Protein AF-A0A842Y9Y4-F1 (afdb_monomer_lite)

Radius of gyration: 20.5 Å; chains: 1; bounding box: 51×56×55 Å

Sequence (143 aa):
MNRKGGEERKDNGAFKPGEVLESRIELWNRNTGEITFPKTKGKYNRWTRRHIPGAPKTMKLTGNTSEMLRHYVGNRKKGHIFINGRTGKRLTLRHFEKMIDKWARLLNIQRRQSIKPSGREYHLITLMGLREAGERHHDRQWR

Foldseek 3Di:
DDPDPPPPPPPPPDDDPVQLLQWKLQQADLVQQKGKGFQPFADQDPVVNDTDGDDIDIDHDDPVRSVVLCVQCPPPRIDTSAADPVPRHGDDPVNVVVVCVVVCVVVVQWDQPDAPPVRHGDDTDSDCVVVVVVVVVVVVVPD

pLDDT: mean 71.7, std 19.47, range [30.89, 92.94]

Secondary structure (DSSP, 8-state):
------------SPPPHHHHHH-BGGGB-TTT-EEEE------EETTTTEEPPPPPEEEEPPHHHHHHHHHHHTT--SSBSSB-TTT-PBPPHHHHHHHHHHHHHHTTSB----B-TTSPBP---B-THHHHHHHHHHHTT--

Structure (mmCIF, N/CA/C/O backbone):
data_AF-A0A842Y9Y4-F1
#
_entry.id   AF-A0A842Y9Y4-F1
#
loop_
_atom_site.group_PDB
_atom_site.id
_atom_site.type_symbol
_atom_site.label_atom_id
_atom_site.label_alt_id
_atom_site.label_comp_id
_atom_site.label_asym_id
_atom_site.label_entity_id
_atom_site.label_seq_id
_atom_site.pdbx_PDB_ins_code
_atom_site.Cartn_x
_atom_site.Cartn_y
_atom_site.Cartn_z
_atom_site.occupancy
_atom_site.B_iso_or_equiv
_atom_site.auth_seq_id
_atom_site.auth_comp_id
_atom_site.auth_asym_id
_atom_site.auth_atom_id
_atom_site.pdbx_PDB_model_num
ATOM 1 N N . MET A 1 1 ? -5.047 44.466 -18.190 1.00 34.88 1 MET A N 1
ATOM 2 C CA . MET A 1 1 ? -4.249 43.554 -19.037 1.00 34.88 1 MET A CA 1
ATOM 3 C C . MET A 1 1 ? -3.639 42.442 -18.182 1.00 34.88 1 MET A C 1
ATOM 5 O O . MET A 1 1 ? -2.849 42.719 -17.294 1.00 34.88 1 MET A O 1
ATOM 9 N N . ASN A 1 2 ? -4.117 41.217 -18.422 1.00 33.06 2 ASN A N 1
ATOM 10 C CA . ASN A 1 2 ? -3.575 39.881 -18.131 1.00 33.06 2 ASN A CA 1
ATOM 11 C C . ASN A 1 2 ? -2.810 39.617 -16.821 1.00 33.06 2 ASN A C 1
ATOM 13 O O . ASN A 1 2 ? -1.581 39.564 -16.788 1.00 33.06 2 ASN A O 1
ATOM 17 N N . ARG A 1 3 ? -3.565 39.233 -15.780 1.00 34.19 3 ARG A N 1
ATOM 18 C CA . ARG A 1 3 ? -3.077 38.286 -14.767 1.00 34.19 3 ARG A CA 1
ATOM 19 C C . ARG A 1 3 ? -2.948 36.927 -15.454 1.00 34.19 3 ARG A C 1
ATOM 21 O O . ARG A 1 3 ? -3.959 36.337 -15.822 1.00 34.19 3 ARG A O 1
ATOM 28 N N . LYS A 1 4 ? -1.714 36.466 -15.677 1.00 37.62 4 LYS A N 1
ATOM 29 C CA . LYS A 1 4 ? -1.442 35.101 -16.141 1.00 37.62 4 LYS A CA 1
ATOM 30 C C . LYS A 1 4 ? -2.146 34.141 -15.185 1.00 37.62 4 LYS A C 1
ATOM 32 O O . LYS A 1 4 ? -1.791 34.082 -14.009 1.00 37.62 4 LYS A O 1
ATOM 37 N N . GLY A 1 5 ? -3.173 33.465 -15.698 1.00 31.50 5 GLY A N 1
ATOM 38 C CA . GLY A 1 5 ? -3.845 32.375 -15.015 1.00 31.50 5 GLY A CA 1
ATOM 39 C C . GLY A 1 5 ? -2.788 31.363 -14.619 1.00 31.50 5 GLY A C 1
ATOM 40 O O . GLY A 1 5 ? -2.167 30.739 -15.477 1.00 31.50 5 GLY A O 1
ATOM 41 N N . GLY A 1 6 ? -2.537 31.271 -13.315 1.00 30.89 6 GLY A N 1
ATOM 42 C CA . GLY A 1 6 ? -1.885 30.111 -12.749 1.00 30.89 6 GLY A CA 1
ATOM 43 C C . GLY A 1 6 ? -2.806 28.953 -13.063 1.00 30.89 6 GLY A C 1
ATOM 44 O O . GLY A 1 6 ? -3.870 28.839 -12.464 1.00 30.89 6 GLY A O 1
ATOM 45 N N . GLU A 1 7 ? -2.436 28.182 -14.076 1.00 33.56 7 GLU A N 1
ATOM 46 C CA . GLU A 1 7 ? -3.054 26.910 -14.384 1.00 33.56 7 GLU A CA 1
ATOM 47 C C . GLU A 1 7 ? -2.925 26.075 -13.111 1.00 33.56 7 GLU A C 1
ATOM 49 O O . GLU A 1 7 ? -1.849 25.589 -12.748 1.00 33.56 7 GLU A O 1
ATOM 54 N N . GLU A 1 8 ? -4.012 26.057 -12.345 1.00 36.16 8 GLU A N 1
ATOM 55 C CA . GLU A 1 8 ? -4.176 25.239 -11.167 1.00 36.16 8 GLU A CA 1
ATOM 56 C C . GLU A 1 8 ? -4.026 23.818 -11.688 1.00 36.16 8 GLU A C 1
ATOM 58 O O . GLU A 1 8 ? -4.931 23.272 -12.322 1.00 36.16 8 GLU A O 1
ATOM 63 N N . ARG A 1 9 ? -2.818 23.256 -11.544 1.00 33.16 9 ARG A N 1
ATOM 64 C CA . ARG A 1 9 ? -2.580 21.845 -11.809 1.00 33.16 9 ARG A CA 1
ATOM 65 C C . ARG A 1 9 ? -3.596 21.127 -10.947 1.00 33.16 9 ARG A C 1
ATOM 67 O O . ARG A 1 9 ? -3.403 21.023 -9.739 1.00 33.16 9 ARG A O 1
ATOM 74 N N . LYS A 1 10 ? -4.693 20.684 -11.564 1.00 34.09 10 LYS A N 1
ATOM 75 C CA . LYS A 1 10 ? -5.596 19.711 -10.975 1.00 34.09 10 LYS A CA 1
ATOM 76 C C . LYS A 1 10 ? -4.674 18.579 -10.571 1.00 34.09 10 LYS A C 1
ATOM 78 O O . LYS A 1 10 ? -4.112 17.911 -11.437 1.00 34.09 10 LYS A O 1
ATOM 83 N N . ASP A 1 11 ? -4.413 18.468 -9.273 1.00 38.53 11 ASP A N 1
ATOM 84 C CA . ASP A 1 11 ? -3.665 17.363 -8.706 1.00 38.53 11 ASP A CA 1
ATOM 85 C C . ASP A 1 11 ? -4.426 16.118 -9.154 1.00 38.53 11 ASP A C 1
ATOM 87 O O . ASP A 1 11 ? -5.480 15.794 -8.600 1.00 38.53 11 ASP A O 1
ATOM 91 N N . ASN A 1 12 ? -3.952 15.483 -10.233 1.00 37.78 12 ASN A N 1
ATOM 92 C CA . ASN A 1 12 ? -4.495 14.231 -10.730 1.00 37.78 12 ASN A CA 1
ATOM 93 C C . ASN A 1 12 ? -4.652 13.339 -9.504 1.00 37.78 12 ASN A C 1
ATOM 95 O O . ASN A 1 12 ? -3.680 13.147 -8.776 1.00 37.78 12 ASN A O 1
ATOM 99 N N . GLY A 1 13 ? -5.876 12.878 -9.234 1.00 50.28 13 GLY A N 1
ATOM 100 C CA . GLY A 1 13 ? -6.333 12.374 -7.933 1.00 50.28 13 GLY A CA 1
ATOM 101 C C . GLY A 1 13 ? -5.577 11.181 -7.329 1.00 50.28 13 GLY A C 1
ATOM 102 O O . GLY A 1 13 ? -6.023 10.652 -6.313 1.00 50.28 13 GLY A O 1
ATOM 103 N N . ALA A 1 14 ? -4.446 10.777 -7.901 1.00 61.03 14 ALA A N 1
ATOM 104 C CA . ALA A 1 14 ? -3.538 9.749 -7.432 1.00 61.03 14 ALA A CA 1
ATOM 105 C C . ALA A 1 14 ? -2.878 10.110 -6.088 1.00 61.03 14 ALA A C 1
ATOM 107 O O . ALA A 1 14 ? -2.394 11.221 -5.867 1.00 61.03 14 ALA A O 1
ATOM 108 N N . PHE A 1 15 ? -2.851 9.139 -5.177 1.00 71.31 15 PHE A N 1
ATOM 109 C CA . PHE A 1 15 ? -2.163 9.254 -3.893 1.00 71.31 15 PHE A CA 1
ATOM 110 C C . PHE A 1 15 ? -0.665 9.088 -4.064 1.00 71.31 15 PHE A C 1
ATOM 112 O O . PHE A 1 15 ? -0.196 8.295 -4.886 1.00 71.31 15 PHE A O 1
ATOM 119 N N . LYS A 1 16 ? 0.101 9.780 -3.218 1.00 77.19 16 LYS A N 1
ATOM 120 C CA . LYS A 1 16 ? 1.533 9.516 -3.144 1.00 77.19 16 LYS A CA 1
ATOM 121 C C . LYS A 1 16 ? 1.736 8.126 -2.534 1.00 77.19 16 LYS A C 1
ATOM 123 O O . LYS A 1 16 ? 1.064 7.799 -1.555 1.00 77.19 16 LYS A O 1
ATOM 128 N N . PRO A 1 17 ? 2.699 7.326 -3.023 1.00 80.12 17 PRO A N 1
ATOM 129 C CA . PRO A 1 17 ? 2.961 5.992 -2.483 1.00 80.12 17 PRO A CA 1
ATOM 130 C C . PRO A 1 17 ? 3.120 5.959 -0.957 1.00 80.12 17 PRO A C 1
ATOM 132 O O . PRO A 1 17 ? 2.623 5.050 -0.302 1.00 80.12 17 PRO A O 1
ATOM 135 N N . GLY A 1 18 ? 3.748 6.983 -0.369 1.00 79.69 18 GLY A N 1
ATOM 136 C CA . GLY A 1 18 ? 3.877 7.104 1.086 1.00 79.69 18 GLY A CA 1
ATOM 137 C C . GLY A 1 18 ? 2.537 7.198 1.827 1.00 79.69 18 GLY A C 1
ATOM 138 O O . GLY A 1 18 ? 2.372 6.535 2.844 1.00 79.69 18 GLY A O 1
ATOM 139 N N . GLU A 1 19 ? 1.572 7.952 1.291 1.00 80.38 19 GLU A N 1
ATOM 140 C CA . GLU A 1 19 ? 0.228 8.090 1.874 1.00 80.38 19 GLU A CA 1
ATOM 141 C C . GLU A 1 19 ? -0.525 6.755 1.802 1.00 80.38 19 GLU A C 1
ATOM 143 O O . GLU A 1 19 ? -1.135 6.324 2.778 1.00 80.38 19 GLU A O 1
ATOM 148 N N . VAL A 1 20 ? -0.408 6.042 0.675 1.00 84.94 20 VAL A N 1
ATOM 149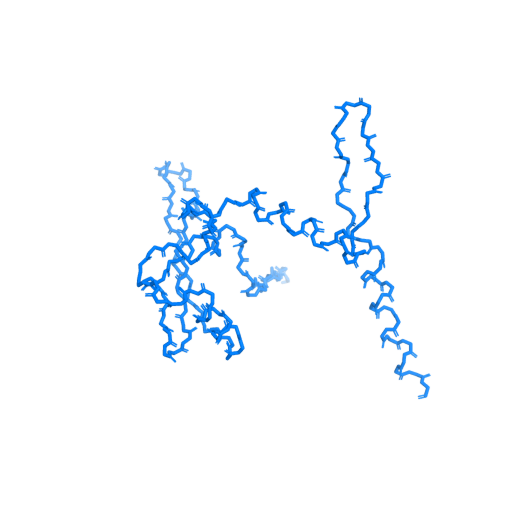 C CA . VAL A 1 20 ? -1.025 4.719 0.493 1.00 84.94 20 VAL A CA 1
ATOM 150 C C . VAL A 1 20 ? -0.477 3.709 1.500 1.00 84.94 20 VAL A C 1
ATOM 152 O O . VAL A 1 20 ? -1.248 2.991 2.135 1.00 84.94 20 VAL A O 1
ATOM 155 N N . LEU A 1 21 ? 0.841 3.674 1.703 1.00 88.19 21 LEU A N 1
ATOM 156 C CA . LEU A 1 21 ? 1.483 2.753 2.648 1.00 88.19 21 LEU A CA 1
ATOM 157 C C . LEU A 1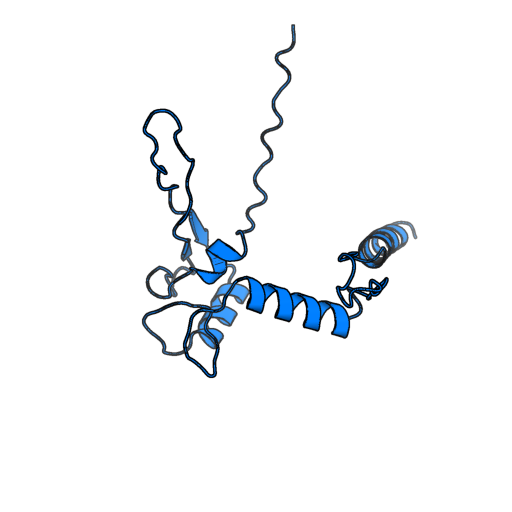 21 ? 1.174 3.078 4.120 1.00 88.19 21 LEU A C 1
ATOM 159 O O . LEU A 1 21 ? 1.318 2.215 4.987 1.00 88.19 21 LEU A O 1
ATOM 163 N N . GLU A 1 22 ? 0.735 4.302 4.409 1.00 87.56 22 GLU A N 1
ATOM 164 C CA . GLU A 1 22 ? 0.295 4.744 5.738 1.00 87.56 22 GLU A CA 1
ATOM 165 C C . GLU A 1 22 ? -1.175 4.452 6.034 1.00 87.56 22 GLU A C 1
ATOM 167 O O . GLU A 1 22 ? -1.603 4.568 7.183 1.00 87.56 22 GLU A O 1
ATOM 172 N N . SER A 1 23 ? -1.926 4.001 5.030 1.00 88.88 23 SER A N 1
ATOM 173 C CA . SER A 1 23 ? -3.335 3.650 5.177 1.00 88.88 23 SER A CA 1
ATOM 174 C C . SER A 1 23 ? -3.552 2.586 6.237 1.00 88.88 23 SER A C 1
ATOM 176 O O . SER A 1 23 ? -2.868 1.553 6.278 1.00 88.88 23 SER A O 1
ATOM 178 N N . ARG A 1 24 ? -4.575 2.810 7.056 1.00 91.50 24 ARG A N 1
ATOM 179 C CA . ARG A 1 24 ? -4.976 1.899 8.121 1.00 91.50 24 ARG A CA 1
ATOM 180 C C . ARG A 1 24 ? -6.336 1.299 7.838 1.00 91.50 24 ARG A C 1
ATOM 182 O O . ARG A 1 24 ? -7.199 1.949 7.258 1.00 91.50 24 ARG A O 1
ATOM 189 N N . ILE A 1 25 ? -6.520 0.066 8.295 1.00 92.50 25 ILE A N 1
ATOM 190 C CA . ILE A 1 25 ? -7.778 -0.666 8.141 1.00 92.50 25 ILE A CA 1
ATOM 191 C C . ILE A 1 25 ? -8.913 0.060 8.873 1.00 92.50 25 ILE A C 1
ATOM 193 O O . ILE A 1 25 ? -10.034 0.063 8.381 1.00 92.50 25 ILE A O 1
ATOM 197 N N . GLU A 1 26 ? -8.624 0.717 10.002 1.00 92.94 26 GLU A N 1
ATOM 198 C CA . GLU A 1 26 ? -9.640 1.457 10.766 1.00 92.94 26 GLU A CA 1
ATOM 199 C C . GLU A 1 26 ? -10.189 2.679 10.017 1.00 92.94 26 GLU A C 1
ATOM 201 O O . GLU A 1 26 ? -11.284 3.143 10.310 1.00 92.94 26 GLU A O 1
ATOM 206 N N . LEU A 1 27 ? -9.428 3.203 9.054 1.00 91.00 27 LEU A N 1
ATOM 207 C CA . LEU A 1 27 ? -9.793 4.379 8.266 1.00 91.00 27 LEU A CA 1
ATOM 208 C C . LEU A 1 27 ? -10.462 4.005 6.939 1.00 91.00 27 LEU A C 1
ATOM 210 O O . LEU A 1 27 ? -10.656 4.867 6.083 1.00 91.00 27 LEU A O 1
ATOM 214 N N . TRP A 1 28 ? -10.790 2.725 6.752 1.00 92.75 28 TRP A N 1
ATOM 215 C CA . TRP A 1 28 ? -11.442 2.212 5.559 1.00 92.75 28 TRP A CA 1
ATOM 216 C C . TRP A 1 28 ? -12.818 1.630 5.889 1.00 92.75 28 TRP A C 1
ATOM 218 O O . TRP A 1 28 ? -12.951 0.611 6.571 1.00 92.75 28 TRP A O 1
ATOM 228 N N . ASN A 1 29 ? -13.853 2.257 5.340 1.00 91.19 29 ASN A N 1
ATOM 229 C CA . ASN A 1 29 ? -15.211 1.751 5.364 1.00 91.19 29 ASN A CA 1
ATOM 230 C C . ASN A 1 29 ? -15.386 0.691 4.265 1.00 91.19 29 ASN A C 1
ATOM 232 O O . ASN A 1 29 ? -15.478 0.993 3.075 1.00 91.19 29 ASN A O 1
ATOM 236 N N . ARG A 1 30 ? -15.454 -0.579 4.674 1.00 88.19 30 ARG A N 1
ATOM 237 C CA . ARG A 1 30 ? -15.573 -1.730 3.760 1.00 88.19 30 ARG A CA 1
ATOM 238 C C . ARG A 1 30 ? -16.909 -1.807 3.025 1.00 88.19 30 ARG A C 1
ATOM 240 O O . ARG A 1 30 ? -16.970 -2.463 1.984 1.00 88.19 30 ARG A O 1
ATOM 247 N N . ASN A 1 31 ? -17.946 -1.179 3.576 1.00 87.81 31 ASN A N 1
ATOM 248 C CA . ASN A 1 31 ? -19.298 -1.211 3.029 1.00 87.81 31 ASN A CA 1
ATOM 249 C C . ASN A 1 31 ? -19.446 -0.143 1.945 1.00 87.81 31 ASN A C 1
ATOM 251 O O . ASN A 1 31 ? -19.875 -0.447 0.837 1.00 87.81 31 ASN A O 1
ATOM 255 N N . THR A 1 32 ? -19.023 1.092 2.237 1.00 88.38 32 THR A N 1
ATOM 256 C CA . THR A 1 32 ? -19.105 2.207 1.276 1.00 88.38 32 THR A CA 1
ATOM 257 C C . THR A 1 32 ? -17.931 2.238 0.296 1.00 88.38 32 THR A C 1
ATOM 259 O O . THR A 1 32 ? -18.027 2.857 -0.764 1.00 88.38 32 THR A O 1
ATOM 262 N N . GLY A 1 33 ? -16.828 1.556 0.625 1.00 87.38 33 GLY A N 1
ATOM 263 C CA . GLY A 1 33 ? -15.578 1.595 -0.132 1.00 87.38 33 GLY A CA 1
ATOM 264 C C . GLY A 1 33 ? -14.764 2.867 0.112 1.00 87.38 33 GLY A C 1
ATOM 265 O O . GLY A 1 33 ? -13.793 3.103 -0.601 1.00 87.38 33 GLY A O 1
ATOM 266 N N . GLU A 1 34 ? -15.140 3.697 1.083 1.00 91.31 34 GLU A N 1
ATOM 267 C CA . GLU A 1 34 ? -14.449 4.951 1.379 1.00 91.31 34 GLU A CA 1
ATOM 268 C C . GLU A 1 34 ? -13.237 4.721 2.269 1.00 91.31 34 GLU A C 1
ATOM 270 O O . GLU A 1 34 ? -13.324 4.080 3.314 1.00 91.31 34 GLU A O 1
ATOM 275 N N . ILE A 1 35 ? -12.099 5.270 1.868 1.00 89.81 35 ILE A N 1
ATOM 276 C CA . ILE A 1 35 ? -10.847 5.194 2.609 1.00 89.81 35 ILE A CA 1
ATOM 277 C C . ILE A 1 35 ? -10.322 6.600 2.887 1.00 89.81 35 ILE A C 1
ATOM 279 O O . ILE A 1 35 ? -10.276 7.458 2.001 1.00 89.81 35 ILE A O 1
ATOM 283 N N . THR A 1 36 ? -9.923 6.826 4.134 1.00 88.44 36 THR A N 1
ATOM 284 C CA . THR A 1 36 ? -9.340 8.083 4.597 1.00 88.44 36 THR A CA 1
ATOM 285 C C . THR A 1 36 ? -7.843 7.910 4.796 1.00 88.44 36 THR A C 1
ATOM 287 O O . THR A 1 36 ? -7.386 7.084 5.586 1.00 88.44 36 THR A O 1
ATOM 290 N N . PHE A 1 37 ? -7.067 8.722 4.090 1.00 83.44 37 PHE A N 1
ATOM 291 C CA . PHE A 1 37 ? -5.617 8.732 4.174 1.00 83.44 37 PHE A CA 1
ATOM 292 C C . PHE A 1 37 ? -5.168 9.871 5.097 1.00 83.44 37 PHE A C 1
ATOM 294 O O . PHE A 1 37 ? -5.474 11.041 4.827 1.00 83.44 37 PHE A O 1
ATOM 301 N N . PRO A 1 38 ? -4.439 9.567 6.183 1.00 74.56 38 PRO A N 1
ATOM 302 C CA . PRO A 1 38 ? -3.879 10.600 7.039 1.00 74.56 38 PRO A CA 1
ATOM 303 C C . PRO A 1 38 ? -2.741 11.315 6.298 1.00 74.56 38 PRO A C 1
ATOM 305 O O . PRO A 1 38 ? -1.812 10.674 5.810 1.00 74.56 38 PRO A O 1
ATOM 308 N N . LYS A 1 39 ? -2.773 12.651 6.224 1.00 71.25 39 LYS A N 1
ATOM 309 C CA . LYS A 1 39 ? -1.631 13.429 5.719 1.00 71.25 39 LYS A CA 1
ATOM 310 C C . LYS A 1 39 ? -0.599 13.594 6.831 1.00 71.25 39 LYS A C 1
ATOM 312 O O . LYS A 1 39 ? -0.769 14.409 7.732 1.00 71.25 39 LYS A O 1
ATOM 317 N N . THR A 1 40 ? 0.501 12.852 6.753 1.00 59.66 40 THR A N 1
ATOM 318 C CA . THR A 1 40 ? 1.580 12.897 7.757 1.00 59.66 40 THR A CA 1
ATOM 319 C C . THR A 1 40 ? 2.533 14.080 7.607 1.00 59.66 40 THR A C 1
ATOM 321 O O . THR A 1 40 ? 3.168 14.474 8.582 1.00 59.66 40 THR A O 1
ATOM 324 N N . LYS A 1 41 ? 2.627 14.699 6.424 1.00 61.66 41 LYS A N 1
ATOM 325 C CA . LYS A 1 41 ? 3.445 15.904 6.206 1.00 61.66 41 LYS A CA 1
ATOM 326 C C . LYS A 1 41 ? 2.612 17.015 5.589 1.00 61.66 41 LYS A C 1
ATOM 328 O O . LYS A 1 41 ? 2.285 16.963 4.406 1.00 61.66 41 LYS A O 1
ATOM 333 N N . GLY A 1 42 ? 2.294 18.033 6.380 1.00 64.94 42 GLY A N 1
ATOM 334 C CA . GLY A 1 42 ? 1.800 19.293 5.837 1.00 64.94 42 GLY A CA 1
ATOM 335 C C . GLY A 1 42 ? 2.888 20.366 5.772 1.00 64.94 42 GLY A C 1
ATOM 336 O O . GLY A 1 42 ? 4.081 20.102 5.976 1.00 64.94 42 GLY A O 1
ATOM 337 N N . LYS A 1 43 ? 2.478 21.574 5.385 1.00 73.25 43 LYS A N 1
ATOM 338 C CA . LYS A 1 43 ? 3.377 22.672 5.020 1.00 73.25 43 LYS A CA 1
ATOM 339 C C . LYS A 1 43 ? 4.220 23.085 6.229 1.00 73.25 43 LYS A C 1
ATOM 341 O O . LYS A 1 43 ? 3.685 23.331 7.310 1.00 73.25 43 LYS A O 1
ATOM 346 N N . TYR A 1 44 ? 5.537 23.166 6.046 1.00 80.56 44 TYR A N 1
ATOM 347 C CA . TYR A 1 44 ? 6.404 23.767 7.055 1.00 80.56 44 TYR A CA 1
ATOM 348 C C . TYR A 1 44 ? 6.147 25.272 7.086 1.00 80.56 44 TYR A C 1
ATOM 350 O O . TYR A 1 44 ? 6.314 25.959 6.075 1.00 80.56 44 TYR A O 1
ATOM 358 N N . ASN A 1 45 ? 5.725 25.781 8.236 1.00 82.81 45 ASN A N 1
ATOM 359 C CA . ASN A 1 45 ? 5.556 27.204 8.449 1.00 82.81 45 ASN A CA 1
ATOM 360 C C . ASN A 1 45 ? 6.855 27.766 9.043 1.00 82.81 45 ASN A C 1
ATOM 362 O O . ASN A 1 45 ? 7.174 27.517 10.205 1.00 82.81 45 ASN A O 1
ATOM 366 N N . ARG A 1 46 ? 7.589 28.546 8.236 1.00 85.31 46 ARG A N 1
ATOM 367 C CA . ARG A 1 46 ? 8.869 29.157 8.631 1.00 85.31 46 ARG A CA 1
ATOM 368 C C . ARG A 1 46 ? 8.736 30.128 9.807 1.00 85.31 46 ARG A C 1
ATOM 370 O O . ARG A 1 46 ? 9.644 30.167 10.628 1.00 85.31 46 ARG A O 1
ATOM 377 N N . TRP A 1 47 ? 7.623 30.854 9.914 1.00 83.62 47 TRP A N 1
ATOM 378 C CA . TRP A 1 47 ? 7.401 31.840 10.979 1.00 83.62 47 TRP A CA 1
ATOM 379 C C . TRP A 1 47 ? 7.164 31.182 12.336 1.00 83.62 47 TRP A C 1
ATOM 381 O O . TRP A 1 47 ? 7.738 31.589 13.336 1.00 83.62 47 TRP A O 1
ATOM 391 N N . THR A 1 48 ? 6.373 30.110 12.359 1.00 85.94 48 THR A N 1
ATOM 392 C CA . THR A 1 48 ? 6.090 29.362 13.602 1.00 85.94 48 THR A CA 1
ATOM 393 C C . THR A 1 48 ? 7.095 28.242 13.887 1.00 85.94 48 THR A C 1
ATOM 395 O O . THR A 1 48 ? 6.997 27.589 14.921 1.00 85.94 48 THR A O 1
ATOM 398 N N . ARG A 1 49 ? 8.036 27.983 12.962 1.00 82.81 49 ARG A N 1
ATOM 399 C CA . ARG A 1 49 ? 8.978 26.845 12.969 1.00 82.81 49 ARG A CA 1
ATOM 400 C C . ARG A 1 49 ? 8.310 25.484 13.218 1.00 82.81 49 ARG A C 1
ATOM 402 O O . ARG A 1 49 ? 8.904 24.583 13.804 1.00 82.81 49 ARG A O 1
ATOM 409 N N . ARG A 1 50 ? 7.060 25.320 12.775 1.00 80.75 50 ARG A N 1
ATOM 410 C CA . ARG A 1 50 ? 6.251 24.109 12.978 1.00 80.75 50 ARG A CA 1
ATOM 411 C C . ARG A 1 50 ? 5.726 23.575 11.652 1.00 80.75 50 ARG A C 1
ATOM 413 O O . ARG A 1 50 ? 5.455 24.329 10.716 1.00 80.75 50 ARG A O 1
ATOM 420 N N . HIS A 1 51 ? 5.554 22.258 11.579 1.00 75.06 51 HIS A N 1
ATOM 421 C CA . HIS A 1 51 ? 4.776 21.641 10.511 1.00 75.06 51 HIS A CA 1
ATOM 422 C C . HIS A 1 51 ? 3.291 21.789 10.823 1.00 75.06 51 HIS A C 1
ATOM 424 O O . HIS A 1 51 ? 2.826 21.335 11.865 1.00 75.06 51 HIS A O 1
ATOM 430 N N . ILE A 1 52 ? 2.549 22.407 9.909 1.00 76.75 52 ILE A N 1
ATOM 431 C CA . ILE A 1 52 ? 1.089 22.424 9.972 1.00 76.75 52 ILE A CA 1
ATOM 432 C C . ILE A 1 52 ? 0.622 21.078 9.414 1.00 76.75 52 ILE A C 1
ATOM 434 O O . ILE A 1 52 ? 0.994 20.776 8.279 1.00 76.75 52 ILE A O 1
ATOM 438 N N . PRO A 1 53 ? -0.131 20.249 10.158 1.00 68.94 53 PRO A N 1
ATOM 439 C CA . PRO A 1 53 ? -0.650 18.991 9.632 1.00 68.94 53 PRO A CA 1
ATOM 440 C C . PRO A 1 53 ? -1.574 19.262 8.441 1.00 68.94 53 PRO A C 1
ATOM 442 O O . PRO A 1 53 ? -2.371 20.198 8.446 1.00 68.94 53 PRO A O 1
ATOM 445 N N . GLY A 1 54 ? -1.423 18.474 7.377 1.00 72.38 54 GLY A N 1
ATOM 446 C CA . GLY A 1 54 ? -2.298 18.591 6.215 1.00 72.38 54 GLY A CA 1
ATOM 447 C C . GLY A 1 54 ? -3.673 18.003 6.516 1.00 72.38 54 GLY A C 1
ATOM 448 O O . GLY A 1 54 ? -3.771 17.038 7.271 1.00 72.38 54 GLY A O 1
ATOM 449 N N . ALA A 1 55 ? -4.721 18.544 5.893 1.00 78.00 55 ALA A N 1
ATOM 450 C CA . ALA A 1 55 ? -6.049 17.946 5.978 1.00 78.00 55 ALA A CA 1
ATOM 451 C C . ALA A 1 55 ? -6.017 16.497 5.443 1.00 78.00 55 ALA A C 1
ATOM 453 O O . ALA A 1 55 ? -5.391 16.257 4.399 1.00 78.00 55 ALA A O 1
ATOM 454 N N . PRO A 1 56 ? -6.648 15.532 6.139 1.00 80.06 56 PRO A N 1
ATOM 455 C CA . PRO A 1 56 ? -6.769 14.169 5.638 1.00 80.06 56 PRO A CA 1
ATOM 456 C C . PRO A 1 56 ? -7.546 14.162 4.320 1.00 80.06 56 PRO A C 1
ATOM 458 O O . PRO A 1 56 ? -8.391 15.024 4.073 1.00 80.06 56 PRO A O 1
ATOM 461 N N . LYS A 1 57 ? -7.246 13.189 3.459 1.00 82.88 57 LYS A N 1
ATOM 462 C CA . LYS A 1 57 ? -7.919 13.034 2.166 1.00 82.88 57 LYS A CA 1
ATOM 463 C C . LYS A 1 57 ? -8.752 11.761 2.188 1.00 82.88 57 LYS A C 1
ATOM 465 O O . LYS A 1 57 ? -8.203 10.683 2.400 1.00 82.88 57 LYS A O 1
ATOM 470 N N . THR A 1 58 ? -10.049 11.885 1.936 1.00 87.19 58 THR A N 1
ATOM 471 C CA . THR A 1 58 ? -10.971 10.749 1.814 1.00 87.19 58 THR A CA 1
ATOM 472 C C . THR A 1 58 ? -11.308 10.513 0.349 1.00 87.19 58 THR A C 1
ATOM 474 O O . THR A 1 58 ? -11.433 11.460 -0.426 1.00 87.19 58 THR A O 1
ATOM 477 N N . MET A 1 59 ? -11.421 9.248 -0.049 1.00 85.19 59 MET A N 1
ATOM 478 C CA . MET A 1 59 ? -11.816 8.871 -1.403 1.00 85.19 59 MET A CA 1
ATOM 479 C C . MET A 1 59 ? -12.633 7.585 -1.397 1.00 85.19 59 MET A C 1
ATOM 481 O O . MET A 1 59 ? -12.382 6.683 -0.600 1.00 85.19 59 MET A O 1
ATOM 485 N N . LYS A 1 60 ? -13.561 7.479 -2.348 1.00 89.00 60 LYS A N 1
ATOM 486 C CA . LYS A 1 60 ? -14.293 6.252 -2.644 1.00 89.00 60 LYS A CA 1
ATOM 487 C C . LYS A 1 60 ? -13.501 5.368 -3.610 1.00 89.00 60 LYS A C 1
ATOM 489 O O . LYS A 1 60 ? -13.146 5.801 -4.705 1.00 89.00 60 LYS A O 1
ATOM 494 N N . LEU A 1 61 ? -13.211 4.137 -3.201 1.00 87.38 61 LEU A N 1
ATOM 495 C CA . LEU A 1 61 ? -12.593 3.130 -4.060 1.00 87.38 61 LEU A CA 1
ATOM 496 C C . LEU A 1 61 ? -13.600 2.625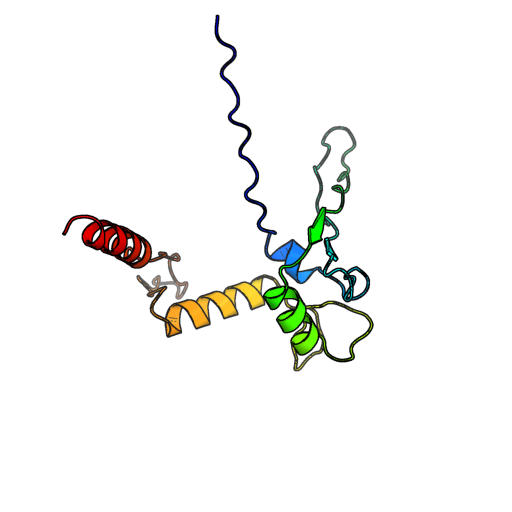 -5.099 1.00 87.38 61 LEU A C 1
ATOM 498 O O . LEU A 1 61 ? -14.795 2.511 -4.820 1.00 87.38 61 LEU A O 1
ATOM 502 N N . THR A 1 62 ? -13.110 2.269 -6.286 1.00 88.31 62 THR A N 1
ATOM 503 C CA . THR A 1 62 ? -13.925 1.545 -7.271 1.00 88.31 62 THR A CA 1
ATOM 504 C C . THR A 1 62 ? -14.277 0.148 -6.749 1.00 88.31 62 THR A C 1
ATOM 506 O O . THR A 1 62 ? -13.559 -0.394 -5.904 1.00 88.31 62 THR A O 1
ATOM 509 N N . GLY A 1 63 ? -15.358 -0.454 -7.263 1.00 87.75 63 GLY A N 1
ATOM 510 C CA . GLY A 1 63 ? -15.831 -1.780 -6.835 1.00 87.75 63 GLY A CA 1
ATOM 511 C C . GLY A 1 63 ? -14.721 -2.835 -6.843 1.00 87.75 63 GLY A C 1
ATOM 512 O O . GLY A 1 63 ? -14.424 -3.412 -5.797 1.00 87.75 63 GLY A O 1
ATOM 513 N N . ASN A 1 64 ? -14.019 -2.968 -7.973 1.00 90.38 64 ASN A N 1
ATOM 514 C CA . ASN A 1 64 ? -12.921 -3.927 -8.142 1.00 90.38 64 ASN A CA 1
ATOM 515 C C . ASN A 1 64 ? -11.765 -3.671 -7.162 1.00 90.38 64 ASN A C 1
ATOM 517 O O . ASN A 1 64 ? -11.207 -4.604 -6.590 1.00 90.38 64 ASN A O 1
ATOM 521 N N . THR A 1 65 ? -11.410 -2.401 -6.930 1.00 87.62 65 THR A N 1
ATOM 522 C CA . THR A 1 65 ? -10.329 -2.055 -5.992 1.00 87.62 65 THR A CA 1
ATOM 523 C C . THR A 1 65 ? -10.728 -2.392 -4.561 1.00 87.62 65 THR A C 1
ATOM 525 O O . THR A 1 65 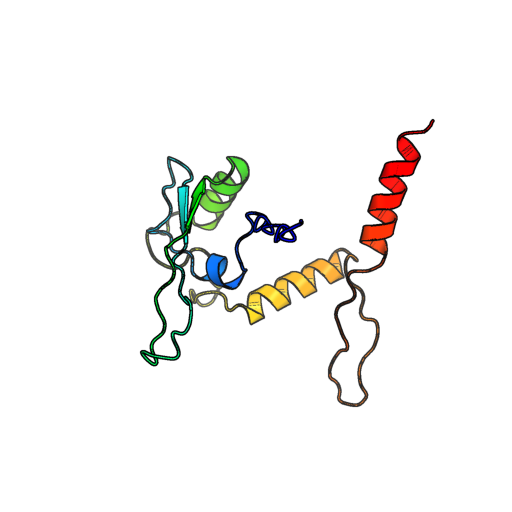? -9.919 -2.929 -3.810 1.00 87.62 65 THR A O 1
ATOM 528 N N . SER A 1 66 ? -11.976 -2.102 -4.184 1.00 89.12 66 SER A N 1
ATOM 529 C CA . SER A 1 66 ? -12.518 -2.409 -2.860 1.00 89.12 66 SER A CA 1
ATOM 530 C C . SER A 1 66 ? -12.568 -3.920 -2.615 1.00 89.12 66 SER A C 1
ATOM 532 O O . SER A 1 66 ? -12.168 -4.388 -1.552 1.00 89.12 66 SER A O 1
ATOM 534 N N . GLU A 1 67 ? -12.984 -4.699 -3.613 1.00 91.38 67 GLU A N 1
ATOM 535 C CA . GLU A 1 67 ? -13.003 -6.161 -3.551 1.00 91.38 67 GLU A CA 1
ATOM 536 C C . GLU A 1 67 ? -11.598 -6.762 -3.440 1.00 91.38 67 GLU A C 1
ATOM 538 O O . GLU A 1 67 ? -11.339 -7.543 -2.522 1.00 91.38 67 GLU A O 1
ATOM 543 N N . MET A 1 68 ? -10.656 -6.315 -4.276 1.00 92.19 68 MET A N 1
ATOM 544 C CA . MET A 1 68 ? -9.248 -6.702 -4.165 1.00 92.19 68 MET A CA 1
ATOM 545 C C . MET A 1 68 ? -8.697 -6.391 -2.766 1.00 92.19 68 MET A C 1
ATOM 547 O O . MET A 1 68 ? -8.023 -7.223 -2.154 1.00 92.19 68 MET A O 1
ATOM 551 N N . LEU A 1 69 ? -9.018 -5.213 -2.222 1.00 90.94 69 LEU A N 1
ATOM 552 C CA . LEU A 1 69 ? -8.597 -4.827 -0.879 1.00 90.94 69 LEU A CA 1
ATOM 553 C C . LEU A 1 69 ? -9.252 -5.704 0.200 1.00 90.94 69 LEU A C 1
ATOM 555 O O . LEU A 1 69 ? -8.601 -6.014 1.196 1.00 90.94 69 LEU A O 1
ATOM 559 N N . ARG A 1 70 ? -10.508 -6.139 0.014 1.00 91.56 70 ARG A N 1
ATOM 560 C CA . ARG A 1 70 ? -11.205 -7.047 0.945 1.00 91.56 70 ARG A CA 1
ATOM 561 C C . ARG A 1 70 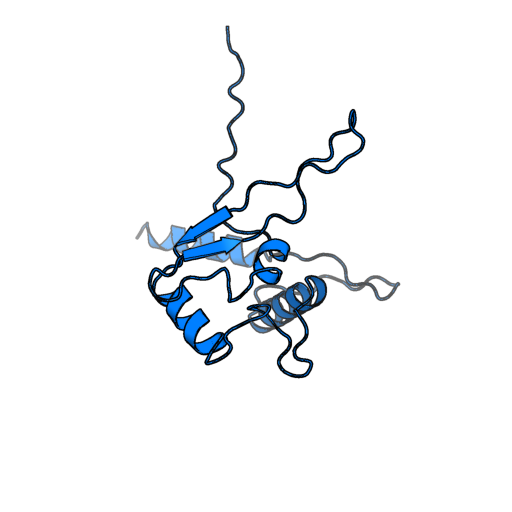? -10.517 -8.404 0.991 1.00 91.56 70 ARG A C 1
ATOM 563 O O . ARG A 1 70 ? -10.226 -8.874 2.090 1.00 91.56 70 ARG A O 1
ATOM 570 N N . HIS A 1 71 ? -10.176 -8.972 -0.165 1.00 91.81 71 HIS A N 1
ATOM 571 C CA . HIS A 1 71 ? -9.399 -10.211 -0.237 1.00 91.81 71 HIS A CA 1
ATOM 572 C C . HIS A 1 71 ? -8.014 -10.057 0.399 1.00 91.81 71 HIS A C 1
ATOM 574 O O . HIS A 1 71 ? -7.602 -10.897 1.195 1.00 91.81 71 HIS A O 1
ATOM 580 N N . TYR A 1 72 ? -7.318 -8.956 0.112 1.00 90.56 72 TYR A N 1
ATOM 581 C CA . TYR A 1 72 ? -5.973 -8.709 0.632 1.00 90.56 72 TYR A CA 1
ATOM 582 C C . TYR A 1 72 ? -5.929 -8.450 2.150 1.00 90.56 72 TYR A C 1
ATOM 584 O O . TYR A 1 72 ? -5.007 -8.872 2.855 1.00 90.56 72 TYR A O 1
ATOM 592 N N . VAL A 1 73 ? -6.906 -7.718 2.687 1.00 91.25 73 VAL A N 1
ATOM 593 C CA . VAL A 1 73 ? -6.993 -7.441 4.127 1.00 91.25 73 VAL A CA 1
ATOM 594 C C . VAL A 1 73 ? -7.500 -8.662 4.891 1.00 91.25 73 VAL A C 1
ATOM 596 O O . VAL A 1 73 ? -7.041 -8.912 6.012 1.00 91.25 73 VAL A O 1
ATOM 599 N N . GLY A 1 74 ? -8.420 -9.420 4.292 1.00 88.62 74 GLY A N 1
ATOM 600 C CA . GLY A 1 74 ? -9.072 -10.563 4.912 1.00 88.62 74 GLY A CA 1
ATOM 601 C C . GLY A 1 74 ? -9.761 -10.180 6.225 1.00 88.62 74 GLY A C 1
ATOM 602 O O . GLY A 1 74 ? -10.420 -9.137 6.349 1.00 88.62 74 GLY A O 1
ATOM 603 N N . ASN A 1 75 ? -9.556 -11.011 7.247 1.00 88.94 75 ASN A N 1
ATOM 604 C CA . ASN A 1 75 ? -10.194 -10.863 8.558 1.00 88.94 75 ASN A CA 1
ATOM 605 C C . ASN A 1 75 ? -9.509 -9.852 9.490 1.00 88.94 75 ASN A C 1
ATOM 607 O O . ASN A 1 75 ? -10.040 -9.565 10.565 1.00 88.94 75 ASN A O 1
ATOM 611 N N . ARG A 1 76 ? -8.366 -9.269 9.095 1.00 91.56 76 ARG A N 1
ATOM 612 C CA . ARG A 1 76 ? -7.650 -8.281 9.919 1.00 91.56 76 ARG A CA 1
ATOM 613 C C . ARG A 1 76 ? -8.557 -7.092 10.215 1.00 91.56 76 ARG A C 1
ATOM 615 O O . ARG A 1 76 ? -9.100 -6.506 9.286 1.00 91.56 76 ARG A O 1
ATOM 622 N N . LYS A 1 77 ? -8.716 -6.719 11.486 1.00 88.12 77 LYS A N 1
ATOM 623 C CA . LYS A 1 77 ? -9.597 -5.609 11.902 1.00 88.12 77 LYS A CA 1
ATOM 624 C C . LYS A 1 77 ? -8.861 -4.288 12.135 1.00 88.12 77 LYS A C 1
ATOM 626 O O . LYS A 1 77 ? -9.492 -3.241 12.071 1.00 88.12 77 LYS A O 1
ATOM 631 N N . LYS A 1 78 ? -7.554 -4.338 12.406 1.00 92.00 78 LYS A N 1
ATOM 632 C CA . LYS A 1 78 ? -6.724 -3.185 12.783 1.00 92.00 78 LYS A CA 1
ATOM 633 C C . LYS A 1 78 ? -5.329 -3.267 12.162 1.00 92.00 78 LYS A C 1
ATOM 635 O O . LYS A 1 78 ? -4.886 -4.345 11.759 1.00 92.00 78 LYS A O 1
ATOM 640 N N . GLY A 1 79 ? -4.639 -2.133 12.122 1.00 91.12 79 GLY A N 1
ATOM 641 C CA . GLY A 1 79 ? -3.277 -1.976 11.629 1.00 91.12 79 GLY A CA 1
ATOM 642 C C . GLY A 1 79 ? -3.193 -1.436 10.202 1.00 91.12 79 GLY A C 1
ATOM 643 O O . GLY A 1 79 ? -4.184 -1.046 9.582 1.00 91.12 79 GLY A O 1
ATOM 644 N N . HIS A 1 80 ? -1.968 -1.405 9.679 1.00 92.06 80 HIS A N 1
ATOM 645 C CA . HIS A 1 80 ? -1.703 -0.949 8.317 1.00 92.06 80 HIS A CA 1
ATOM 646 C C . HIS A 1 80 ? -2.304 -1.919 7.296 1.00 92.06 80 HIS A C 1
ATOM 648 O O . HIS A 1 80 ? -2.241 -3.141 7.462 1.00 92.06 80 HIS A O 1
ATOM 654 N N . ILE A 1 81 ? -2.851 -1.377 6.208 1.00 91.69 81 ILE A N 1
ATOM 655 C CA . ILE A 1 81 ? -3.397 -2.187 5.115 1.00 91.69 81 ILE A CA 1
ATOM 656 C C . ILE A 1 81 ? -2.257 -2.983 4.472 1.00 91.69 81 ILE A C 1
ATOM 658 O O . ILE A 1 81 ? -2.302 -4.216 4.441 1.00 91.69 81 ILE A O 1
ATOM 662 N N . PHE A 1 82 ? -1.197 -2.284 4.056 1.00 91.00 82 PHE A N 1
ATOM 663 C CA . PHE A 1 82 ? -0.045 -2.849 3.358 1.00 91.00 82 PHE A CA 1
ATOM 664 C C . PHE A 1 82 ? 1.072 -3.248 4.328 1.00 91.00 82 PHE A C 1
ATOM 666 O O . PHE A 1 82 ? 1.833 -2.413 4.827 1.00 91.00 82 PHE A O 1
ATOM 673 N N . ILE A 1 83 ? 1.182 -4.550 4.575 1.00 91.31 83 ILE A N 1
ATOM 674 C CA . ILE A 1 83 ? 2.180 -5.142 5.467 1.00 91.31 83 ILE A CA 1
ATOM 675 C C . ILE A 1 83 ? 3.043 -6.158 4.723 1.00 91.31 83 ILE A C 1
ATOM 677 O O . ILE A 1 83 ? 2.644 -6.725 3.710 1.00 91.31 83 ILE A O 1
ATOM 681 N N . ASN A 1 84 ? 4.238 -6.399 5.243 1.00 87.62 84 ASN A N 1
ATOM 682 C CA . ASN A 1 84 ? 5.058 -7.525 4.842 1.00 87.62 84 ASN A CA 1
ATOM 683 C C . ASN A 1 84 ? 4.454 -8.809 5.429 1.00 87.62 84 ASN A C 1
ATOM 685 O O . ASN A 1 84 ? 4.352 -8.933 6.648 1.00 87.62 84 ASN A O 1
ATOM 689 N N . GLY A 1 85 ? 4.096 -9.772 4.577 1.00 82.25 85 GLY A N 1
ATOM 690 C CA . GLY A 1 85 ? 3.442 -11.011 5.011 1.00 82.25 85 GLY A CA 1
ATOM 691 C C . GLY A 1 85 ? 4.271 -11.889 5.958 1.00 82.25 85 GLY A C 1
ATOM 692 O O . GLY A 1 85 ? 3.692 -12.638 6.731 1.00 82.25 85 GLY A O 1
ATOM 693 N N . ARG A 1 86 ? 5.609 -11.780 5.950 1.00 83.81 86 ARG A N 1
ATOM 694 C CA . ARG A 1 86 ? 6.487 -12.555 6.848 1.00 83.81 86 ARG A CA 1
ATOM 695 C C . ARG A 1 86 ? 6.684 -11.891 8.204 1.00 83.81 86 ARG A C 1
ATOM 697 O O . ARG A 1 86 ? 6.784 -12.577 9.209 1.00 83.81 86 ARG A O 1
ATOM 704 N N . THR A 1 87 ? 6.802 -10.564 8.231 1.00 86.75 87 THR A N 1
ATOM 705 C CA . THR A 1 87 ? 7.152 -9.834 9.463 1.00 86.75 87 THR A CA 1
ATOM 706 C C . THR A 1 87 ? 5.962 -9.150 10.125 1.00 86.75 87 THR A C 1
ATOM 708 O O . THR A 1 87 ? 6.103 -8.637 11.230 1.00 86.75 87 THR A O 1
ATOM 711 N N . GLY A 1 88 ? 4.820 -9.049 9.439 1.00 85.06 88 GLY A N 1
ATOM 712 C CA . GLY A 1 88 ? 3.650 -8.287 9.887 1.00 85.06 88 GLY A CA 1
ATOM 713 C C . GLY A 1 88 ? 3.864 -6.768 9.932 1.00 85.06 88 GLY A C 1
ATOM 714 O O . GLY A 1 88 ? 2.935 -6.017 10.223 1.00 85.06 88 GLY A O 1
ATOM 715 N N . LYS A 1 89 ? 5.077 -6.284 9.632 1.00 88.94 89 LYS A N 1
ATOM 716 C CA . LYS A 1 89 ? 5.430 -4.862 9.688 1.00 88.94 89 LYS A CA 1
ATOM 717 C C . LYS A 1 89 ? 4.928 -4.126 8.451 1.00 88.94 89 LYS A C 1
ATOM 719 O O . LYS A 1 89 ? 4.845 -4.698 7.366 1.00 88.94 89 LYS A O 1
ATOM 724 N N . ARG A 1 90 ? 4.655 -2.827 8.603 1.00 90.25 90 ARG A N 1
ATOM 725 C CA . ARG A 1 90 ? 4.301 -1.928 7.492 1.00 90.25 90 ARG A CA 1
ATOM 726 C C . ARG A 1 90 ? 5.341 -2.014 6.372 1.00 90.25 90 ARG A C 1
ATOM 728 O O . ARG A 1 90 ? 6.545 -1.978 6.639 1.00 90.25 90 ARG A O 1
ATOM 735 N N . LEU A 1 91 ? 4.879 -2.063 5.124 1.00 89.56 91 LEU A N 1
ATOM 736 C CA . LEU A 1 91 ? 5.765 -1.940 3.970 1.00 89.56 91 LEU A CA 1
ATOM 737 C C . LEU A 1 91 ? 6.413 -0.551 3.929 1.00 89.56 91 LEU A C 1
ATOM 739 O O . LEU A 1 91 ? 5.754 0.476 4.069 1.00 89.56 91 LEU A O 1
ATOM 743 N N . THR A 1 92 ? 7.730 -0.516 3.740 1.00 87.56 92 THR A N 1
ATOM 744 C CA . THR A 1 92 ? 8.454 0.743 3.551 1.00 87.56 92 THR A CA 1
ATOM 745 C C . THR A 1 92 ? 8.347 1.195 2.101 1.00 87.56 92 THR A C 1
ATOM 747 O O . THR A 1 92 ? 8.243 0.366 1.195 1.00 87.56 92 THR A O 1
ATOM 750 N N . LEU A 1 93 ? 8.450 2.507 1.868 1.00 85.31 93 LEU A N 1
ATOM 751 C CA . LEU A 1 93 ? 8.476 3.067 0.515 1.00 85.31 93 LEU A CA 1
ATOM 752 C C . LEU A 1 93 ? 9.564 2.409 -0.346 1.00 85.31 93 LEU A C 1
ATOM 754 O O . LEU A 1 93 ? 9.285 1.944 -1.442 1.00 85.31 93 LEU A O 1
ATOM 758 N N . ARG A 1 94 ? 10.767 2.235 0.214 1.00 82.25 94 ARG A N 1
ATOM 759 C CA . ARG A 1 94 ? 11.879 1.555 -0.465 1.00 82.25 94 ARG A CA 1
ATOM 760 C C . ARG A 1 94 ? 11.546 0.115 -0.864 1.00 82.25 94 ARG A C 1
ATOM 762 O O . ARG A 1 94 ? 12.016 -0.363 -1.891 1.00 82.25 94 ARG A O 1
ATOM 769 N N . HIS A 1 95 ? 10.791 -0.613 -0.039 1.00 84.62 95 HIS A N 1
ATOM 770 C CA . HIS A 1 95 ? 10.373 -1.972 -0.382 1.00 84.62 95 HIS A CA 1
ATOM 771 C C . HIS A 1 95 ? 9.347 -1.959 -1.517 1.00 84.62 95 HIS A C 1
ATOM 773 O O . HIS A 1 95 ? 9.467 -2.741 -2.454 1.00 84.62 95 HIS A O 1
ATOM 779 N N . PHE A 1 96 ? 8.380 -1.045 -1.452 1.00 84.31 96 PHE A N 1
ATOM 780 C CA . PHE A 1 96 ? 7.377 -0.855 -2.494 1.00 84.31 96 PHE A CA 1
ATOM 781 C C . PHE A 1 96 ? 8.010 -0.499 -3.848 1.00 84.31 96 PHE A C 1
ATOM 783 O O . PHE A 1 96 ? 7.729 -1.161 -4.843 1.00 84.31 96 PHE A O 1
ATOM 790 N N . GLU A 1 97 ? 8.946 0.452 -3.869 1.00 83.75 97 GLU A N 1
ATOM 791 C CA . GLU A 1 97 ? 9.709 0.835 -5.066 1.00 83.75 97 GLU A CA 1
ATOM 792 C C . GLU A 1 97 ? 10.478 -0.350 -5.663 1.00 83.75 97 GLU A C 1
ATOM 794 O O . GLU A 1 97 ? 10.417 -0.582 -6.867 1.00 83.75 97 GLU A O 1
ATOM 799 N N . LYS A 1 98 ? 11.144 -1.156 -4.822 1.00 84.38 98 LYS A N 1
ATOM 800 C CA . LYS A 1 98 ? 11.841 -2.372 -5.273 1.00 84.38 98 LYS A CA 1
ATOM 801 C C . LYS A 1 98 ? 10.897 -3.409 -5.882 1.00 84.38 98 LYS A C 1
ATOM 803 O O . LYS A 1 98 ? 11.286 -4.093 -6.824 1.00 84.38 98 LYS A O 1
ATOM 808 N N . MET A 1 99 ? 9.685 -3.563 -5.345 1.00 83.88 99 MET A N 1
ATOM 809 C CA . MET A 1 99 ? 8.702 -4.480 -5.927 1.00 83.88 99 MET A CA 1
ATOM 810 C C . MET A 1 99 ? 8.221 -3.986 -7.289 1.00 83.88 99 MET A C 1
ATOM 812 O O . MET A 1 99 ? 8.144 -4.789 -8.215 1.00 83.88 99 MET A O 1
ATOM 816 N N . ILE A 1 100 ? 7.933 -2.687 -7.422 1.00 83.75 100 ILE A N 1
ATOM 817 C CA . ILE A 1 100 ? 7.545 -2.093 -8.707 1.00 83.75 100 ILE A CA 1
ATOM 818 C C . ILE A 1 100 ? 8.655 -2.293 -9.736 1.00 83.75 100 ILE A C 1
ATOM 820 O O . ILE A 1 100 ? 8.371 -2.800 -10.814 1.00 83.75 100 ILE A O 1
ATOM 824 N N . ASP A 1 101 ? 9.907 -1.975 -9.396 1.00 80.38 101 ASP A N 1
ATOM 825 C CA . ASP A 1 101 ? 11.053 -2.168 -10.297 1.00 80.38 101 ASP A CA 1
ATOM 826 C C . ASP A 1 101 ? 11.201 -3.639 -10.718 1.00 80.38 101 ASP A C 1
ATOM 828 O O . ASP A 1 101 ? 11.344 -3.932 -11.905 1.00 80.38 101 ASP A O 1
ATOM 832 N N . LYS A 1 102 ? 11.072 -4.586 -9.776 1.00 82.19 102 LYS A N 1
ATOM 833 C CA . LYS A 1 102 ? 11.098 -6.023 -10.090 1.00 82.19 102 LYS A CA 1
ATOM 834 C C . LYS A 1 102 ? 10.027 -6.394 -11.120 1.00 82.19 102 LYS A C 1
ATOM 836 O O . LYS A 1 102 ? 10.342 -7.051 -12.110 1.00 82.19 102 LYS A O 1
ATOM 841 N N . TRP A 1 103 ? 8.775 -6.000 -10.889 1.00 82.06 103 TRP A N 1
ATOM 842 C CA . TRP A 1 103 ? 7.668 -6.328 -11.791 1.00 82.06 103 TRP A CA 1
ATOM 843 C C . TRP A 1 103 ? 7.784 -5.614 -13.136 1.00 82.06 103 TRP A C 1
ATOM 845 O O . TRP A 1 103 ? 7.574 -6.238 -14.171 1.00 82.06 103 TRP A O 1
ATOM 855 N N . ALA A 1 104 ? 8.194 -4.347 -13.142 1.00 79.62 104 ALA A N 1
ATOM 856 C CA . ALA A 1 104 ? 8.413 -3.582 -14.362 1.00 79.62 104 ALA A CA 1
ATOM 857 C C . ALA A 1 104 ? 9.494 -4.218 -15.249 1.00 79.62 104 ALA A C 1
ATOM 859 O O . ALA A 1 104 ? 9.343 -4.249 -16.469 1.00 79.62 104 ALA A O 1
ATOM 860 N N . ARG A 1 105 ? 10.553 -4.782 -14.652 1.00 77.88 105 ARG A N 1
ATOM 861 C CA . ARG A 1 105 ? 11.578 -5.541 -15.385 1.00 77.88 105 ARG A CA 1
ATOM 862 C C . ARG A 1 105 ? 11.050 -6.867 -15.922 1.00 77.88 105 ARG A C 1
ATOM 864 O O . ARG A 1 105 ? 11.272 -7.164 -17.088 1.00 77.88 105 ARG A O 1
ATOM 871 N N . LEU A 1 106 ? 10.336 -7.644 -15.100 1.00 81.94 106 LEU A N 1
ATOM 872 C CA . LEU A 1 106 ? 9.750 -8.925 -15.527 1.00 81.94 106 LEU A CA 1
ATOM 873 C C . LEU A 1 106 ? 8.765 -8.754 -16.690 1.00 81.94 106 LEU A C 1
ATOM 875 O O . LEU A 1 106 ? 8.725 -9.584 -17.590 1.00 81.94 106 LEU A O 1
ATOM 879 N N . LEU A 1 107 ? 8.005 -7.659 -16.687 1.00 80.25 107 LEU A N 1
ATOM 880 C CA . LEU A 1 107 ? 7.057 -7.314 -17.746 1.00 80.25 107 LEU A CA 1
ATOM 881 C C . LEU A 1 107 ? 7.705 -6.560 -18.919 1.00 80.25 107 LEU A C 1
ATOM 883 O O . LEU A 1 107 ? 6.996 -6.096 -19.805 1.00 80.25 107 LEU A O 1
ATOM 887 N N . ASN A 1 108 ? 9.034 -6.408 -18.931 1.00 75.88 108 ASN A N 1
ATOM 888 C CA . ASN A 1 108 ? 9.787 -5.656 -19.941 1.00 75.88 108 ASN A CA 1
ATOM 889 C C . ASN A 1 108 ? 9.351 -4.185 -20.123 1.00 75.88 108 ASN A C 1
ATOM 891 O O . ASN A 1 108 ? 9.706 -3.554 -21.116 1.00 75.88 108 ASN A O 1
ATOM 895 N N . ILE A 1 109 ? 8.638 -3.612 -19.149 1.00 74.19 109 ILE A N 1
ATOM 896 C CA . ILE A 1 109 ? 8.274 -2.186 -19.105 1.00 74.19 109 ILE A CA 1
ATOM 897 C C . ILE A 1 109 ? 9.527 -1.335 -18.850 1.00 74.19 109 ILE A C 1
ATOM 899 O O . ILE A 1 109 ? 9.654 -0.215 -19.346 1.00 74.19 109 ILE A O 1
ATOM 903 N N . GLN A 1 110 ? 10.474 -1.882 -18.085 1.00 66.00 110 GLN A N 1
ATOM 904 C CA . GLN A 1 110 ? 11.712 -1.220 -17.698 1.00 66.00 110 GLN A CA 1
ATOM 905 C C . GLN A 1 110 ? 12.918 -2.106 -18.037 1.00 66.00 110 GLN A C 1
ATOM 907 O O . GLN A 1 110 ? 12.960 -3.275 -17.658 1.00 66.00 110 GLN A O 1
ATOM 912 N N . ARG A 1 111 ? 13.933 -1.550 -18.713 1.00 61.34 111 ARG A N 1
ATOM 913 C CA . ARG A 1 111 ? 15.232 -2.211 -18.956 1.00 61.34 111 ARG A CA 1
ATOM 914 C C . ARG A 1 111 ? 16.350 -1.459 -18.239 1.00 61.34 111 ARG A C 1
ATOM 916 O O . ARG A 1 111 ? 16.294 -0.239 -18.098 1.00 61.34 111 ARG A O 1
ATOM 923 N N . ARG A 1 112 ? 17.380 -2.186 -17.792 1.00 61.53 112 ARG A N 1
ATOM 924 C CA . ARG A 1 112 ? 18.621 -1.573 -17.296 1.00 61.53 112 ARG A CA 1
ATOM 925 C C . ARG A 1 112 ? 19.400 -1.001 -18.474 1.00 61.53 112 ARG A C 1
ATOM 927 O O . ARG A 1 112 ? 19.671 -1.735 -19.417 1.00 61.53 112 ARG A O 1
ATOM 934 N N . GLN A 1 113 ? 19.781 0.272 -18.393 1.00 54.41 113 GLN A N 1
ATOM 935 C CA . GLN A 1 113 ? 20.558 0.917 -19.452 1.00 54.41 113 GLN A CA 1
ATOM 936 C C . GLN A 1 113 ? 22.071 0.935 -19.168 1.00 54.41 113 GLN A C 1
ATOM 938 O O . GLN A 1 113 ? 22.848 0.815 -20.107 1.00 54.41 113 GLN A O 1
ATOM 943 N N . SER A 1 114 ? 22.517 1.029 -17.904 1.00 51.22 114 SER A N 1
ATOM 944 C CA . SER A 1 114 ? 23.946 0.907 -17.555 1.00 51.22 114 SER A CA 1
ATOM 945 C C . SER A 1 114 ? 24.209 0.700 -16.054 1.00 51.22 114 SER A C 1
ATOM 947 O O . SER A 1 114 ? 23.403 1.061 -15.190 1.00 51.22 114 SER A O 1
ATOM 949 N N . ILE A 1 115 ? 25.369 0.115 -15.741 1.00 56.09 115 ILE A N 1
ATOM 950 C CA . ILE A 1 115 ? 25.920 -0.029 -14.385 1.00 56.09 115 ILE A CA 1
ATOM 951 C C . ILE A 1 115 ? 27.093 0.959 -14.269 1.00 56.09 115 ILE A C 1
ATOM 953 O O . ILE A 1 115 ? 27.975 0.945 -15.126 1.00 56.09 115 ILE A O 1
ATOM 957 N N . LYS A 1 116 ? 27.122 1.838 -13.250 1.00 50.47 116 LYS A N 1
ATOM 958 C CA . LYS A 1 116 ? 28.310 2.681 -12.997 1.00 50.47 116 LYS A CA 1
ATOM 959 C C . LYS A 1 116 ? 29.514 1.805 -12.635 1.00 50.47 116 LYS A C 1
ATOM 961 O O . LYS A 1 116 ? 29.322 0.804 -11.946 1.00 50.47 116 LYS A O 1
ATOM 966 N N . PRO A 1 117 ? 30.749 2.270 -12.893 1.00 51.03 117 PRO A N 1
ATOM 967 C CA . PRO A 1 117 ? 31.966 1.658 -12.347 1.00 51.03 117 PRO A CA 1
ATOM 968 C C . PRO A 1 117 ? 31.936 1.489 -10.815 1.00 51.03 117 PRO A C 1
ATOM 970 O O . PRO A 1 117 ? 32.570 0.595 -10.274 1.00 51.03 117 PRO A O 1
ATOM 973 N N . SER A 1 118 ? 31.149 2.311 -10.106 1.00 58.88 118 SER A N 1
ATOM 974 C CA . SER A 1 118 ? 30.940 2.235 -8.652 1.00 58.88 118 SER A CA 1
ATOM 975 C C . SER A 1 118 ? 29.926 1.176 -8.190 1.00 58.88 118 SER A C 1
ATOM 977 O O . SER A 1 118 ? 29.536 1.174 -7.022 1.00 58.88 118 SER A O 1
ATOM 979 N N . GLY A 1 119 ? 29.417 0.329 -9.091 1.00 54.50 119 GLY A N 1
ATOM 980 C CA . GLY A 1 119 ? 28.407 -0.696 -8.794 1.00 54.50 119 GLY A CA 1
ATOM 981 C C . GLY A 1 119 ? 26.993 -0.155 -8.540 1.00 54.50 119 GLY A C 1
ATOM 982 O O . GLY A 1 119 ? 26.075 -0.926 -8.266 1.00 54.50 119 GLY A O 1
ATOM 983 N N . ARG A 1 120 ? 26.779 1.165 -8.633 1.00 45.06 120 ARG A N 1
ATOM 984 C CA . ARG A 1 120 ? 25.450 1.788 -8.516 1.00 45.06 120 ARG A CA 1
ATOM 985 C C . ARG A 1 120 ? 24.770 1.863 -9.888 1.00 45.06 120 ARG A C 1
ATOM 987 O O . ARG A 1 120 ? 25.337 2.390 -10.841 1.00 45.06 120 ARG A O 1
ATOM 994 N N . GLU A 1 121 ? 23.547 1.350 -9.984 1.00 48.69 121 GLU A N 1
ATOM 995 C CA . GLU A 1 121 ? 22.731 1.377 -11.209 1.00 48.69 121 GLU A CA 1
ATOM 996 C C . GLU A 1 121 ? 22.338 2.812 -11.599 1.00 48.69 121 GLU A C 1
ATOM 998 O O . GLU A 1 121 ? 21.906 3.590 -10.744 1.00 48.69 121 GLU A O 1
ATOM 1003 N N . TYR A 1 122 ? 22.493 3.167 -12.883 1.00 45.97 122 TYR A N 1
ATOM 1004 C CA . TYR A 1 122 ? 21.949 4.414 -13.429 1.00 45.97 122 TYR A CA 1
ATOM 1005 C C . TYR A 1 122 ? 20.438 4.314 -13.690 1.00 45.97 122 TYR A C 1
ATOM 1007 O O . TYR A 1 122 ? 19.857 3.234 -13.777 1.00 45.97 122 TYR A O 1
ATOM 1015 N N . HIS A 1 123 ? 19.848 5.505 -13.779 1.00 43.06 123 HIS A N 1
ATOM 1016 C CA . HIS A 1 123 ? 18.438 5.868 -13.766 1.00 43.06 123 HIS A CA 1
ATOM 1017 C C . HIS A 1 123 ? 17.458 4.976 -14.539 1.00 43.06 123 HIS A C 1
ATOM 1019 O O . HIS A 1 123 ? 17.705 4.527 -15.655 1.00 43.06 123 HIS A O 1
ATOM 1025 N N . LEU A 1 124 ? 16.283 4.844 -13.914 1.00 47.62 124 LEU A N 1
ATOM 1026 C CA . LEU A 1 124 ? 15.008 4.484 -14.523 1.00 47.62 124 LEU A CA 1
ATOM 1027 C C . LEU A 1 124 ? 14.821 5.221 -15.849 1.00 47.62 124 LEU A C 1
ATOM 1029 O O . LEU A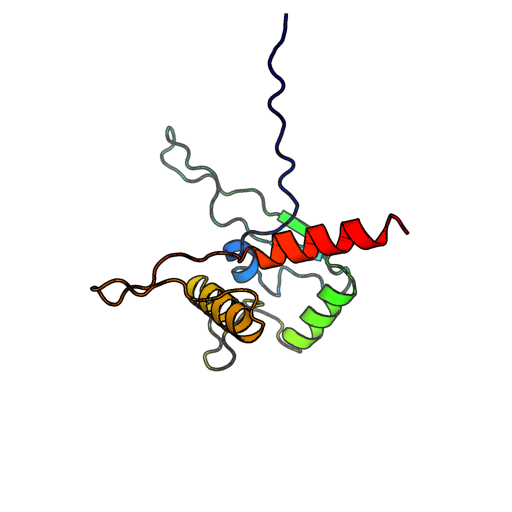 1 124 ? 14.678 6.441 -15.873 1.00 47.62 124 LEU A O 1
ATOM 1033 N N . ILE A 1 125 ? 14.743 4.461 -16.930 1.00 47.44 125 ILE A N 1
ATOM 1034 C CA . ILE A 1 125 ? 14.097 4.913 -18.151 1.00 47.44 125 ILE A CA 1
ATOM 1035 C C . ILE A 1 125 ? 12.806 4.121 -18.221 1.00 47.44 125 ILE A C 1
ATOM 1037 O O . ILE A 1 125 ? 12.821 2.916 -18.473 1.00 47.44 125 ILE A O 1
ATOM 1041 N N . THR A 1 126 ? 11.684 4.788 -17.953 1.00 48.78 126 THR A N 1
ATOM 1042 C CA . THR A 1 126 ? 10.405 4.382 -18.537 1.00 48.78 126 THR A CA 1
ATOM 1043 C C . THR A 1 126 ? 10.660 4.331 -20.033 1.00 48.78 126 THR A C 1
ATOM 1045 O O . THR A 1 126 ? 10.863 5.373 -20.656 1.00 48.78 126 THR A O 1
ATOM 1048 N N . LEU A 1 127 ? 10.820 3.122 -20.572 1.00 47.16 127 LEU A N 1
ATOM 1049 C CA . LEU A 1 127 ? 11.235 2.943 -21.953 1.00 47.16 127 LEU A CA 1
ATOM 1050 C C . LEU A 1 127 ? 10.276 3.699 -22.865 1.00 47.16 127 LEU A C 1
ATOM 1052 O O . LEU A 1 127 ? 9.064 3.731 -22.640 1.00 47.16 127 LEU A O 1
ATOM 1056 N N . MET A 1 128 ? 10.843 4.201 -23.955 1.00 46.66 128 MET A N 1
ATOM 1057 C CA . MET A 1 128 ? 10.162 4.548 -25.200 1.00 46.66 128 MET A CA 1
ATOM 1058 C C . MET A 1 128 ? 9.013 3.593 -25.588 1.00 46.66 128 MET A C 1
ATOM 1060 O O . MET A 1 128 ? 8.154 3.999 -26.349 1.00 46.66 128 MET A O 1
ATOM 1064 N N . GLY A 1 129 ? 8.920 2.381 -25.025 1.00 45.53 129 GLY A N 1
ATOM 1065 C CA . GLY A 1 129 ? 7.792 1.462 -25.178 1.00 45.53 129 GLY A CA 1
ATOM 1066 C C . GLY A 1 129 ? 6.421 1.994 -24.732 1.00 45.53 129 GLY A C 1
ATOM 1067 O O . GLY A 1 129 ? 5.432 1.615 -25.343 1.00 45.53 129 GLY A O 1
ATOM 1068 N N . LEU A 1 130 ? 6.317 2.893 -23.739 1.00 48.59 130 LEU A N 1
ATOM 1069 C CA . LEU A 1 130 ? 5.027 3.552 -23.433 1.00 48.59 130 LEU A CA 1
ATOM 1070 C C . LEU A 1 130 ? 4.644 4.588 -24.500 1.00 48.59 130 LEU A C 1
ATOM 1072 O O . LEU A 1 130 ? 3.463 4.763 -24.790 1.00 48.59 130 LEU A O 1
ATOM 1076 N N . ARG A 1 131 ? 5.644 5.242 -25.102 1.00 48.59 131 ARG A N 1
ATOM 1077 C CA . ARG A 1 131 ? 5.451 6.162 -26.225 1.00 48.59 131 ARG A CA 1
ATOM 1078 C C . ARG A 1 131 ? 5.080 5.396 -27.497 1.00 48.59 131 ARG A C 1
ATOM 1080 O O . ARG A 1 131 ? 4.067 5.715 -28.095 1.00 48.59 131 ARG A O 1
ATOM 1087 N N . GLU A 1 132 ? 5.802 4.328 -27.836 1.00 47.97 132 GLU A N 1
ATOM 1088 C CA . GLU A 1 132 ? 5.474 3.452 -28.970 1.00 47.97 132 GLU A CA 1
ATOM 1089 C C . GLU A 1 132 ? 4.126 2.738 -28.801 1.00 47.97 132 GLU A C 1
ATOM 1091 O O . GLU A 1 132 ? 3.396 2.585 -29.772 1.00 47.97 132 GLU A O 1
ATOM 1096 N N . ALA A 1 133 ? 3.764 2.290 -27.593 1.00 50.69 133 ALA A N 1
ATOM 1097 C CA . ALA A 1 133 ? 2.451 1.690 -27.349 1.00 50.69 133 ALA A CA 1
ATOM 1098 C C . ALA A 1 133 ? 1.316 2.716 -27.505 1.00 50.69 133 ALA A C 1
ATOM 1100 O O . ALA A 1 133 ? 0.263 2.374 -28.036 1.00 50.69 133 ALA A O 1
ATOM 1101 N N . GLY A 1 134 ? 1.537 3.969 -27.089 1.00 55.31 134 GLY A N 1
ATOM 1102 C CA . GLY A 1 134 ? 0.616 5.078 -27.348 1.00 55.31 134 GLY A CA 1
ATOM 1103 C C . GLY A 1 134 ? 0.516 5.438 -28.835 1.00 55.31 134 GLY A C 1
ATOM 1104 O O . GLY A 1 134 ? -0.589 5.607 -29.342 1.00 55.31 134 GLY A O 1
ATOM 1105 N N . GLU A 1 135 ? 1.642 5.484 -29.552 1.00 52.41 135 GLU A N 1
ATOM 1106 C CA . GLU A 1 135 ? 1.686 5.780 -30.993 1.00 52.41 135 GLU A CA 1
ATOM 1107 C C . GLU A 1 135 ? 1.018 4.659 -31.824 1.00 52.41 135 GLU A C 1
ATOM 1109 O O . GLU A 1 135 ? 0.170 4.949 -32.665 1.00 52.41 135 GLU A O 1
ATOM 1114 N N . ARG A 1 136 ? 1.218 3.372 -31.488 1.00 52.19 136 ARG A N 1
ATOM 1115 C CA . ARG A 1 136 ? 0.517 2.238 -32.143 1.00 52.19 136 ARG A CA 1
ATOM 1116 C C . ARG A 1 136 ? -1.003 2.230 -31.935 1.00 52.19 136 ARG A C 1
ATOM 1118 O O . ARG A 1 136 ? -1.724 1.628 -32.730 1.00 52.19 136 ARG A O 1
ATOM 1125 N N . HIS A 1 137 ? -1.506 2.848 -30.865 1.00 50.66 137 HIS A N 1
ATOM 1126 C CA . HIS A 1 137 ? -2.948 2.989 -30.642 1.00 50.66 137 HIS A CA 1
ATOM 1127 C C . HIS A 1 137 ? -3.579 4.073 -31.532 1.00 50.66 137 HIS A C 1
ATOM 1129 O O . HIS A 1 137 ? -4.771 3.976 -31.827 1.00 50.66 137 HIS A O 1
ATOM 1135 N N . HIS A 1 138 ? -2.797 5.052 -31.999 1.00 48.53 138 HIS A N 1
ATOM 1136 C CA . HIS A 1 138 ? -3.252 6.078 -32.939 1.00 48.53 138 HIS A CA 1
ATOM 1137 C C . HIS A 1 138 ? -3.274 5.593 -34.398 1.00 48.53 138 HIS A C 1
ATOM 1139 O O . HIS A 1 138 ? -4.153 6.005 -35.153 1.00 48.53 138 HIS A O 1
ATOM 1145 N N . ASP A 1 139 ? -2.413 4.643 -34.775 1.00 48.66 139 ASP A N 1
ATOM 1146 C CA . ASP A 1 139 ? -2.371 4.101 -36.145 1.00 48.66 139 ASP A CA 1
ATOM 1147 C C . ASP A 1 139 ? -3.581 3.219 -36.508 1.00 48.66 139 ASP A C 1
ATOM 1149 O O . ASP A 1 139 ? -3.900 3.039 -37.683 1.00 48.66 139 ASP A O 1
ATOM 1153 N N . ARG A 1 140 ? -4.303 2.672 -35.517 1.00 44.00 140 ARG A N 1
ATOM 1154 C CA . ARG A 1 140 ? -5.525 1.875 -35.756 1.00 44.00 140 ARG A CA 1
ATOM 1155 C C . ARG A 1 140 ? -6.797 2.704 -35.955 1.00 44.00 140 ARG A C 1
ATOM 1157 O O . ARG A 1 140 ? -7.825 2.113 -36.265 1.00 44.00 140 ARG A O 1
ATOM 1164 N N . GLN A 1 141 ? -6.756 4.026 -35.773 1.00 44.50 141 GLN A N 1
ATOM 1165 C CA . GLN A 1 141 ? -7.930 4.893 -35.963 1.00 44.50 141 GLN A CA 1
ATOM 1166 C C . GLN A 1 141 ? -8.040 5.498 -37.375 1.00 44.50 141 GLN A C 1
ATOM 1168 O O . GLN A 1 141 ? -9.002 6.209 -37.642 1.00 44.50 141 GLN A O 1
ATOM 1173 N N . TRP A 1 142 ? -7.103 5.192 -38.280 1.00 43.41 142 TRP A N 1
ATOM 1174 C CA . TRP A 1 142 ? -7.079 5.704 -39.659 1.00 43.41 142 TRP A CA 1
ATOM 1175 C C . TRP A 1 142 ? -6.940 4.592 -40.713 1.00 43.41 142 TRP A C 1
ATOM 1177 O O . TRP A 1 142 ? -6.127 4.687 -41.634 1.00 43.41 142 TRP A O 1
ATOM 1187 N N . ARG A 1 143 ? -7.733 3.526 -40.588 1.00 37.41 143 ARG A N 1
ATOM 1188 C CA . ARG A 1 143 ? -8.032 2.618 -41.704 1.00 37.41 143 ARG A CA 1
ATOM 1189 C C . ARG A 1 143 ? -9.530 2.472 -41.874 1.00 37.41 143 ARG A C 1
ATOM 1191 O O . ARG A 1 143 ? -10.201 2.294 -40.835 1.00 37.41 143 ARG A O 1
#